Protein AF-A0AAU1VXN6-F1 (afdb_monomer_lite)

Structure (mmCIF, N/CA/C/O backbone):
data_AF-A0AAU1VXN6-F1
#
_entry.id   AF-A0AAU1VXN6-F1
#
loop_
_atom_site.group_PDB
_atom_site.id
_atom_site.type_symbol
_atom_site.label_atom_id
_atom_site.label_alt_id
_atom_s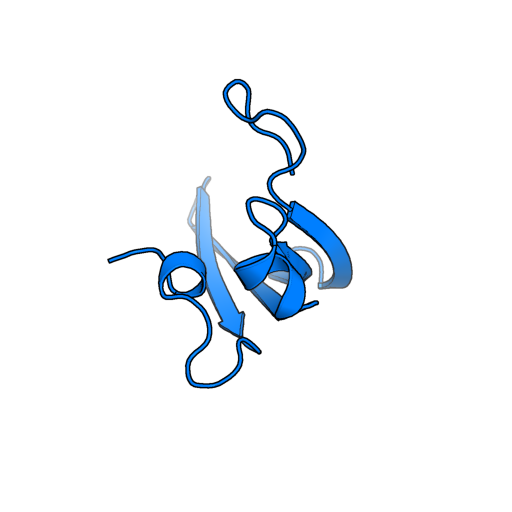ite.label_comp_id
_atom_site.label_asym_id
_atom_site.label_entity_id
_atom_site.label_seq_id
_atom_site.pdbx_PDB_ins_code
_atom_site.Cartn_x
_atom_site.Cartn_y
_atom_site.Cartn_z
_atom_site.occupancy
_atom_site.B_iso_or_equiv
_atom_site.auth_seq_id
_atom_site.auth_comp_id
_atom_site.auth_asym_id
_atom_site.auth_atom_id
_atom_site.pdbx_PDB_model_num
ATOM 1 N N . MET A 1 1 ? -4.017 7.709 -8.055 1.00 77.81 1 MET A N 1
ATOM 2 C CA . MET A 1 1 ? -3.188 8.404 -7.043 1.00 77.81 1 MET A CA 1
ATOM 3 C C . MET A 1 1 ? -2.411 9.515 -7.737 1.00 77.81 1 MET A C 1
ATOM 5 O O . MET A 1 1 ? -1.657 9.209 -8.649 1.00 77.81 1 MET A O 1
ATOM 9 N N . SER A 1 2 ? -2.629 10.786 -7.389 1.00 87.44 2 SER A N 1
ATOM 10 C CA . SER A 1 2 ? -2.015 11.957 -8.052 1.00 87.44 2 SER A CA 1
ATOM 11 C C . SER A 1 2 ? -1.382 12.897 -7.027 1.00 87.44 2 SER A C 1
ATOM 13 O O . SER A 1 2 ? -1.906 13.021 -5.922 1.00 87.44 2 SER A O 1
ATOM 15 N N . ALA A 1 3 ? -0.300 13.584 -7.399 1.00 86.38 3 ALA A N 1
ATOM 16 C CA . ALA A 1 3 ? 0.372 14.572 -6.555 1.00 86.38 3 ALA A CA 1
ATOM 17 C C . ALA A 1 3 ? 0.527 15.911 -7.305 1.00 86.38 3 ALA A C 1
ATOM 19 O O . ALA A 1 3 ? 0.765 15.878 -8.511 1.00 86.38 3 ALA A O 1
ATOM 20 N N . PRO A 1 4 ? 0.449 17.079 -6.630 1.00 90.75 4 PRO A N 1
ATOM 21 C CA . PRO A 1 4 ? 0.501 18.394 -7.286 1.00 90.75 4 PRO A CA 1
ATOM 22 C C . PRO A 1 4 ? 1.748 18.665 -8.143 1.00 90.75 4 PRO A C 1
ATOM 24 O O . PRO A 1 4 ? 1.685 19.473 -9.061 1.00 90.75 4 PRO A O 1
ATOM 27 N N . GLY A 1 5 ? 2.875 18.010 -7.846 1.00 88.75 5 GLY A N 1
ATOM 28 C CA . GLY A 1 5 ? 4.127 18.145 -8.602 1.00 88.75 5 GLY A CA 1
ATOM 29 C C . GLY A 1 5 ? 4.369 17.052 -9.646 1.00 88.75 5 GLY A C 1
ATOM 30 O O . GLY A 1 5 ? 5.411 17.065 -10.294 1.00 88.75 5 GLY A O 1
ATOM 31 N N . ALA A 1 6 ? 3.457 16.089 -9.793 1.00 87.81 6 ALA A N 1
ATOM 32 C CA . ALA A 1 6 ? 3.624 14.993 -10.738 1.00 87.81 6 ALA A CA 1
ATOM 33 C C . ALA A 1 6 ? 3.022 15.361 -12.109 1.00 87.81 6 ALA A C 1
ATOM 35 O O . ALA A 1 6 ? 1.931 15.932 -12.158 1.00 87.81 6 ALA A O 1
ATOM 36 N N . PRO A 1 7 ? 3.670 14.989 -13.230 1.00 88.94 7 PRO A N 1
ATOM 37 C CA . PRO A 1 7 ? 3.138 15.230 -14.576 1.00 88.94 7 PRO A CA 1
ATOM 38 C C . PRO A 1 7 ? 1.874 14.405 -14.884 1.00 88.94 7 PRO A C 1
ATOM 40 O O . PRO A 1 7 ? 1.200 14.650 -15.880 1.00 88.94 7 PRO A O 1
ATOM 43 N N . GLY A 1 8 ? 1.546 13.428 -14.034 1.00 90.56 8 GLY A N 1
ATOM 44 C CA . GLY A 1 8 ? 0.376 12.570 -14.149 1.00 90.56 8 GLY A CA 1
ATOM 45 C C . GLY A 1 8 ? 0.150 11.744 -12.877 1.00 90.56 8 GLY A C 1
ATOM 46 O O . GLY A 1 8 ? 0.763 12.011 -11.838 1.00 90.56 8 GLY A O 1
ATOM 47 N N . PRO A 1 9 ? -0.744 10.743 -12.925 1.00 93.12 9 PRO A N 1
ATOM 48 C CA . PRO A 1 9 ? -0.928 9.804 -11.827 1.00 93.12 9 PRO A CA 1
ATOM 49 C C . PRO A 1 9 ? 0.380 9.076 -11.495 1.00 93.12 9 PRO A C 1
ATOM 51 O O . PRO A 1 9 ? 1.068 8.595 -12.386 1.00 93.12 9 PRO A O 1
ATOM 54 N N . LEU A 1 10 ? 0.695 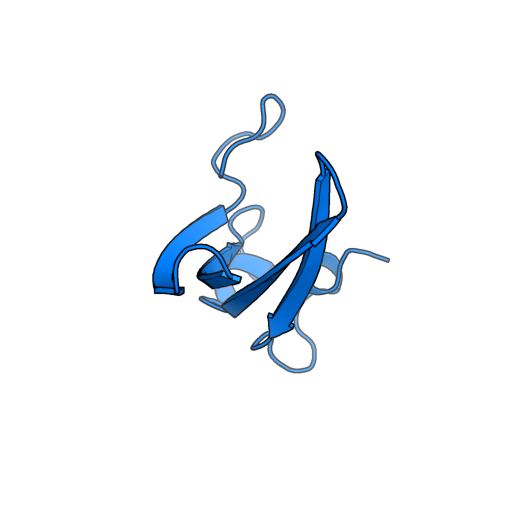8.959 -10.207 1.00 91.75 10 LEU A N 1
ATOM 55 C CA . LEU A 1 10 ? 1.843 8.185 -9.716 1.00 91.75 10 LEU A CA 1
ATOM 56 C C . LEU A 1 10 ? 1.513 6.699 -9.568 1.00 91.75 10 LEU A C 1
ATOM 58 O O . LEU A 1 10 ? 2.404 5.859 -9.500 1.00 91.75 10 LEU A O 1
ATOM 62 N N . GLY A 1 11 ? 0.227 6.370 -9.539 1.00 93.75 11 GLY A N 1
ATOM 63 C CA . GLY A 1 11 ? -0.219 4.996 -9.571 1.00 93.75 11 GLY A CA 1
ATOM 64 C C . GLY A 1 11 ? -1.724 4.858 -9.727 1.00 93.75 11 GLY A C 1
ATOM 65 O O . GLY A 1 11 ? -2.497 5.809 -9.520 1.00 93.75 11 GLY A O 1
ATOM 66 N N . GLU A 1 12 ? -2.123 3.639 -10.044 1.00 95.75 12 GLU A N 1
ATOM 67 C CA . GLU A 1 12 ? -3.505 3.188 -10.161 1.00 95.75 12 GLU A CA 1
ATOM 68 C C . GLU A 1 12 ? -3.713 1.881 -9.393 1.00 95.75 12 GLU A C 1
ATOM 70 O O . GLU A 1 12 ? -2.760 1.224 -8.979 1.00 95.75 12 GLU A O 1
ATOM 75 N N . GLY A 1 13 ? -4.971 1.529 -9.152 1.00 94.94 13 GLY A N 1
ATOM 76 C CA . GLY A 1 13 ? -5.309 0.389 -8.317 1.00 94.94 13 GLY A CA 1
ATOM 77 C C . GLY A 1 13 ? -6.804 0.261 -8.086 1.00 94.94 13 GLY A C 1
ATOM 78 O O . GLY A 1 13 ? -7.581 1.172 -8.382 1.00 94.94 13 GLY A O 1
ATOM 79 N N . GLN A 1 14 ? -7.203 -0.888 -7.557 1.00 97.12 14 GLN A N 1
ATOM 80 C CA . GLN A 1 14 ? -8.586 -1.221 -7.233 1.00 97.12 14 GLN A CA 1
ATOM 81 C C . GLN A 1 14 ? -8.650 -1.867 -5.851 1.00 97.12 14 GLN A C 1
ATOM 83 O O . GLN A 1 14 ? -7.706 -2.531 -5.423 1.00 97.12 14 GLN A O 1
ATOM 88 N N . ASN A 1 15 ? -9.779 -1.706 -5.160 1.00 97.19 15 ASN A N 1
ATOM 89 C CA . ASN A 1 15 ? -10.038 -2.448 -3.930 1.00 97.19 15 ASN A CA 1
ATOM 90 C C . ASN A 1 15 ? -10.335 -3.909 -4.286 1.00 97.19 15 ASN A C 1
ATOM 92 O O . ASN A 1 15 ? -11.270 -4.182 -5.036 1.00 97.19 15 ASN A O 1
ATOM 96 N N . LEU A 1 16 ? -9.541 -4.828 -3.745 1.00 97.25 16 LEU A N 1
ATOM 97 C CA . LEU A 1 16 ? -9.671 -6.271 -3.950 1.00 97.25 16 LEU A CA 1
ATOM 98 C C . LEU A 1 16 ? -10.510 -6.925 -2.845 1.00 97.25 16 LEU A C 1
ATOM 100 O O . LEU A 1 16 ? -11.262 -7.855 -3.115 1.00 97.25 16 LEU A O 1
ATOM 104 N N . ASP A 1 17 ? -10.386 -6.431 -1.610 1.00 98.00 17 ASP A N 1
ATOM 105 C CA . ASP A 1 17 ? -11.181 -6.860 -0.456 1.00 98.00 17 ASP A CA 1
ATOM 106 C C . ASP A 1 17 ? -11.378 -5.692 0.521 1.00 98.00 17 ASP A C 1
ATOM 108 O O . ASP A 1 17 ? -10.457 -4.904 0.752 1.00 98.00 17 ASP A O 1
ATOM 112 N N . VAL A 1 18 ? -12.574 -5.579 1.100 1.00 97.88 18 VAL A N 1
ATOM 113 C CA . VAL A 1 18 ? -12.957 -4.498 2.021 1.00 97.88 18 VAL A CA 1
ATOM 114 C C . VAL A 1 18 ? -13.602 -5.103 3.269 1.00 97.88 18 VAL A C 1
ATOM 116 O O . VAL A 1 18 ? -14.813 -5.301 3.341 1.00 97.88 18 VAL A O 1
ATOM 119 N N . GLY A 1 19 ? -12.777 -5.374 4.280 1.00 96.44 19 GLY A N 1
ATOM 120 C CA . GLY A 1 19 ? -13.183 -5.907 5.582 1.00 96.44 19 GLY A CA 1
ATOM 121 C C . GLY A 1 19 ? -13.398 -4.798 6.612 1.00 96.44 19 GLY A C 1
ATOM 122 O O . GLY A 1 19 ? -12.630 -4.670 7.570 1.00 96.44 19 GLY A O 1
ATOM 123 N N . THR A 1 20 ? -14.410 -3.952 6.412 1.00 91.25 20 THR A N 1
ATOM 124 C CA . THR A 1 20 ? -14.677 -2.789 7.277 1.00 91.25 20 THR A CA 1
ATOM 125 C C . THR A 1 20 ? -14.915 -3.192 8.746 1.00 91.25 20 THR A C 1
ATOM 127 O O . THR A 1 20 ? -15.653 -4.144 8.993 1.00 91.25 20 THR A O 1
ATOM 130 N N . PRO A 1 21 ? -14.365 -2.466 9.748 1.00 92.25 21 PRO A N 1
ATOM 131 C CA . PRO A 1 21 ? -13.449 -1.319 9.659 1.00 92.25 21 PRO A CA 1
ATOM 132 C C . PRO A 1 21 ? -11.962 -1.700 9.804 1.00 92.25 21 PRO A C 1
ATOM 134 O O . PRO A 1 21 ? -11.142 -0.835 10.093 1.00 92.25 21 PRO A O 1
ATOM 137 N N . ARG A 1 22 ? -11.611 -2.988 9.702 1.00 97.12 22 ARG A N 1
ATOM 138 C CA . ARG A 1 22 ? -10.314 -3.513 10.165 1.00 97.12 22 ARG A CA 1
ATOM 139 C C . ARG A 1 22 ? -9.331 -3.848 9.053 1.00 97.12 22 ARG A C 1
ATOM 141 O O . ARG A 1 22 ? -8.146 -3.993 9.340 1.00 97.12 22 ARG A O 1
ATOM 148 N N . ARG A 1 23 ? -9.800 -3.991 7.814 1.00 97.94 23 ARG A N 1
ATOM 149 C CA . ARG A 1 23 ? -8.971 -4.472 6.710 1.00 97.94 23 ARG A CA 1
ATOM 150 C C . ARG A 1 23 ? -9.353 -3.853 5.374 1.00 97.94 23 ARG A C 1
ATOM 152 O O . ARG A 1 23 ? -10.535 -3.742 5.049 1.00 97.94 23 ARG A O 1
ATOM 159 N N . LEU A 1 24 ? -8.340 -3.533 4.579 1.00 98.12 24 LEU A N 1
ATOM 160 C CA . LEU A 1 24 ? -8.469 -3.170 3.172 1.00 98.12 24 LEU A CA 1
ATOM 161 C C . LEU A 1 24 ? -7.340 -3.840 2.387 1.00 98.12 24 LEU A C 1
ATOM 163 O O . LEU A 1 24 ? -6.183 -3.777 2.789 1.00 98.12 24 LEU A O 1
ATOM 167 N N . VAL A 1 25 ? -7.666 -4.469 1.262 1.00 98.12 25 VAL A N 1
ATOM 168 C CA . VAL A 1 25 ? -6.679 -4.994 0.313 1.00 98.12 25 VAL A CA 1
ATOM 169 C C . VAL A 1 25 ? -6.874 -4.293 -1.018 1.00 98.12 25 VAL A C 1
ATOM 171 O O . VAL A 1 25 ? -7.999 -4.209 -1.513 1.00 98.12 25 VAL A O 1
ATOM 174 N N . GLN A 1 26 ? -5.788 -3.805 -1.605 1.00 97.50 26 GLN A N 1
ATOM 175 C CA . GLN A 1 26 ? -5.803 -3.093 -2.879 1.00 97.50 26 GLN A CA 1
ATOM 176 C C . GLN A 1 26 ? -4.744 -3.645 -3.826 1.00 97.50 26 GLN A C 1
ATOM 178 O O . GLN A 1 26 ? -3.706 -4.143 -3.387 1.00 97.50 26 GLN A O 1
ATOM 183 N N . SER A 1 27 ? -5.000 -3.530 -5.126 1.00 96.44 27 SER A N 1
ATOM 184 C CA . SER A 1 27 ? -3.937 -3.594 -6.123 1.00 96.44 27 SER A CA 1
ATOM 185 C C . SER A 1 27 ? -3.228 -2.243 -6.229 1.00 96.44 27 SER A C 1
ATOM 187 O O . SER A 1 27 ? -3.830 -1.197 -5.983 1.00 96.44 27 SER A O 1
ATOM 189 N N . MET A 1 28 ? -1.957 -2.275 -6.614 1.00 94.62 28 MET A N 1
ATOM 190 C CA . MET A 1 28 ? -1.127 -1.100 -6.861 1.00 94.62 28 MET A CA 1
ATOM 191 C C . MET A 1 28 ? -0.299 -1.316 -8.126 1.00 94.62 28 MET A C 1
ATOM 193 O O . MET A 1 28 ? 0.507 -2.243 -8.189 1.00 94.62 28 MET A O 1
ATOM 197 N N . VAL A 1 29 ? -0.472 -0.443 -9.113 1.00 94.12 29 VAL A N 1
ATOM 198 C CA . VAL A 1 29 ? 0.422 -0.304 -10.267 1.00 94.12 29 VAL A CA 1
ATOM 199 C C . VAL A 1 29 ? 1.101 1.055 -10.151 1.00 94.12 29 VAL A C 1
ATOM 201 O O . VAL A 1 29 ? 0.427 2.088 -10.118 1.00 94.12 29 VAL A O 1
ATOM 204 N N . ALA A 1 30 ? 2.429 1.055 -10.074 1.00 92.56 30 ALA A N 1
ATOM 205 C CA . ALA A 1 30 ? 3.234 2.269 -10.115 1.00 92.56 30 ALA A CA 1
ATOM 206 C C . ALA A 1 30 ? 3.295 2.817 -11.548 1.00 92.56 30 ALA A C 1
ATOM 208 O O . ALA A 1 30 ? 3.439 2.057 -12.502 1.00 92.56 30 ALA A O 1
ATOM 209 N N . LEU A 1 31 ? 3.169 4.135 -11.708 1.00 93.06 31 LEU A N 1
ATOM 210 C CA . LEU A 1 31 ? 3.060 4.784 -13.023 1.00 93.06 31 LEU A CA 1
ATOM 211 C C . LEU A 1 31 ? 4.092 5.901 -13.248 1.00 93.06 31 LEU A C 1
ATOM 213 O O . LEU A 1 31 ? 3.998 6.626 -14.235 1.00 93.06 31 LEU A O 1
ATOM 217 N N . TRP A 1 32 ? 5.065 6.077 -12.349 1.00 88.69 32 TRP A N 1
ATOM 218 C CA . TRP A 1 32 ? 5.989 7.216 -12.418 1.00 88.69 32 TRP A CA 1
ATOM 219 C C . TRP A 1 32 ? 7.127 7.057 -13.437 1.00 88.69 32 TRP A C 1
ATOM 221 O O . TRP A 1 32 ? 7.705 8.066 -13.837 1.00 88.69 32 TRP A O 1
ATOM 231 N N . ASN A 1 33 ? 7.445 5.835 -13.875 1.00 89.00 33 ASN A N 1
ATOM 232 C CA . ASN A 1 33 ? 8.322 5.563 -15.019 1.00 89.00 33 ASN A CA 1
ATOM 233 C C . ASN A 1 33 ? 7.957 4.219 -15.687 1.00 89.00 33 ASN A C 1
ATOM 235 O O . ASN A 1 33 ? 7.165 3.446 -15.144 1.00 89.00 33 ASN A O 1
ATOM 239 N N . ASP A 1 34 ? 8.517 3.950 -16.870 1.00 89.88 34 ASP A N 1
ATOM 240 C CA . ASP A 1 34 ? 8.189 2.750 -17.655 1.00 89.88 34 ASP A CA 1
ATOM 241 C C . ASP A 1 34 ? 8.711 1.446 -17.029 1.00 89.88 34 ASP A C 1
ATOM 243 O O . ASP A 1 34 ? 8.064 0.406 -17.159 1.00 89.88 34 ASP A O 1
ATOM 247 N N . GLU A 1 35 ? 9.841 1.497 -16.321 1.00 87.62 35 GLU A N 1
ATOM 248 C CA . GLU A 1 35 ? 10.450 0.337 -15.664 1.00 87.62 35 GLU A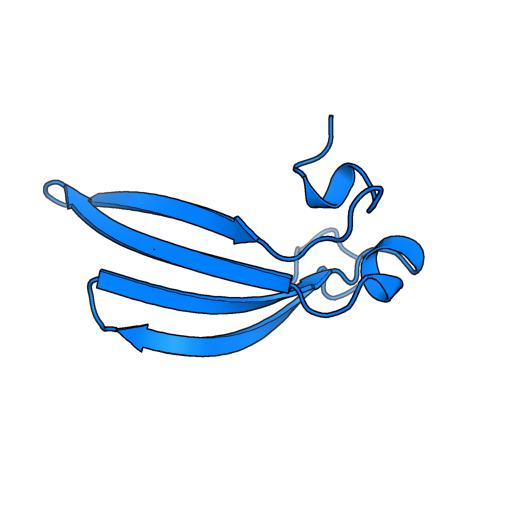 CA 1
ATOM 249 C C . GLU A 1 35 ? 9.564 -0.170 -14.522 1.00 87.62 35 GLU A C 1
ATOM 251 O O . GLU A 1 35 ? 9.085 -1.304 -14.576 1.00 87.62 35 GLU A O 1
ATOM 256 N N . VAL A 1 36 ? 9.217 0.688 -13.556 1.00 88.38 36 VAL A N 1
ATOM 257 C CA . VAL A 1 36 ? 8.327 0.305 -12.448 1.00 88.38 36 VAL A CA 1
ATOM 258 C C . VAL A 1 36 ? 6.916 -0.027 -12.923 1.00 88.38 36 VAL A C 1
ATOM 260 O O . VAL A 1 36 ? 6.239 -0.860 -12.323 1.00 88.38 36 VAL A O 1
ATOM 263 N N . ARG A 1 37 ? 6.463 0.580 -14.025 1.00 90.94 37 ARG A N 1
ATOM 264 C CA . ARG A 1 37 ? 5.167 0.254 -14.624 1.00 90.94 37 ARG A CA 1
ATOM 265 C C . ARG A 1 37 ? 5.157 -1.160 -15.198 1.00 90.94 37 ARG A C 1
ATOM 267 O O . ARG A 1 37 ? 4.123 -1.827 -15.142 1.00 90.94 37 ARG A O 1
ATOM 274 N N . SER A 1 38 ? 6.286 -1.625 -15.733 1.00 90.12 38 SER A N 1
ATOM 275 C CA . SER A 1 38 ? 6.423 -2.970 -16.305 1.00 90.12 38 SER A CA 1
ATOM 276 C C . SER A 1 38 ? 6.370 -4.095 -15.260 1.00 90.12 38 SER A C 1
ATOM 278 O O . SER A 1 38 ? 6.062 -5.242 -15.603 1.00 90.12 38 SER A O 1
ATOM 280 N N . GLU A 1 39 ? 6.569 -3.771 -13.977 1.00 91.06 39 GLU A N 1
ATOM 281 C CA . GLU A 1 39 ? 6.359 -4.723 -12.879 1.00 91.06 39 GLU A CA 1
ATOM 282 C C . GLU A 1 39 ? 4.897 -5.157 -12.755 1.00 91.06 39 GLU A C 1
ATOM 284 O O . GLU A 1 39 ? 4.606 -6.294 -12.378 1.00 91.06 39 GLU A O 1
ATOM 289 N N . GLY A 1 40 ? 3.971 -4.294 -13.177 1.00 91.00 40 GLY A N 1
ATOM 290 C CA . GLY A 1 40 ? 2.547 -4.584 -13.160 1.00 91.00 40 GLY A CA 1
ATOM 291 C C . GLY A 1 40 ? 1.937 -4.499 -11.755 1.00 91.00 40 GLY A C 1
ATOM 292 O O . GLY A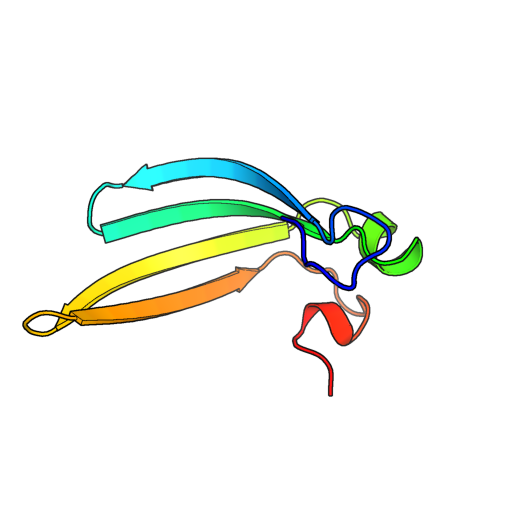 1 40 ? 2.463 -3.814 -10.875 1.00 91.00 40 GLY A O 1
ATOM 293 N N . PRO A 1 41 ? 0.762 -5.120 -11.544 1.00 93.88 41 PRO A N 1
ATOM 294 C CA . PRO A 1 41 ? 0.016 -4.963 -10.307 1.00 93.88 41 PRO A CA 1
ATOM 295 C C . PRO A 1 41 ? 0.655 -5.744 -9.159 1.00 93.88 41 PRO A C 1
ATOM 297 O O . PRO A 1 41 ? 0.841 -6.956 -9.221 1.00 93.88 41 PRO A O 1
ATOM 300 N N . THR A 1 42 ? 0.886 -5.034 -8.067 1.00 94.06 42 THR A N 1
ATOM 301 C CA . THR A 1 42 ? 1.287 -5.563 -6.761 1.00 94.06 42 THR A CA 1
ATOM 302 C C . THR A 1 42 ? 0.132 -5.423 -5.773 1.00 94.06 42 THR A C 1
ATOM 304 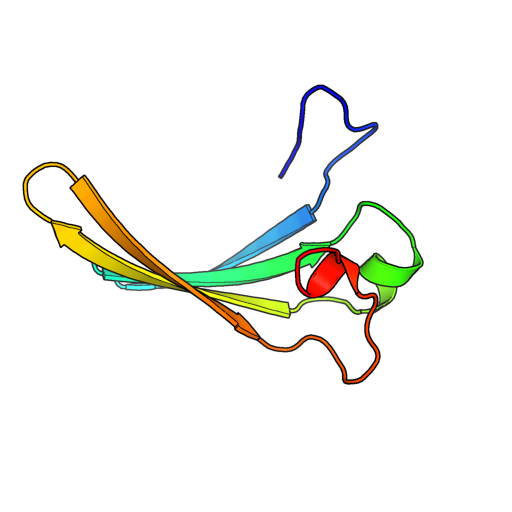O O . THR A 1 42 ? -0.909 -4.845 -6.105 1.00 94.06 42 THR A O 1
ATOM 307 N N . ARG A 1 43 ? 0.276 -5.966 -4.562 1.00 95.62 43 ARG A N 1
ATOM 308 C CA . ARG A 1 43 ? -0.776 -5.941 -3.545 1.00 95.62 43 ARG A CA 1
ATOM 309 C C . ARG A 1 43 ? -0.351 -5.124 -2.336 1.00 95.62 43 ARG A C 1
ATOM 311 O O . ARG A 1 43 ? 0.722 -5.333 -1.782 1.00 95.62 43 ARG A O 1
ATOM 318 N N . VAL A 1 44 ? -1.251 -4.260 -1.880 1.00 96.50 44 VAL A N 1
ATOM 319 C CA . VAL A 1 44 ? -1.119 -3.536 -0.615 1.00 96.50 44 VAL A CA 1
ATOM 320 C C . VAL A 1 44 ? -2.226 -3.991 0.327 1.00 96.50 44 VAL A C 1
ATOM 322 O O . VAL A 1 44 ? -3.413 -3.882 0.011 1.00 96.50 44 VAL A O 1
ATOM 325 N N . THR A 1 45 ? -1.835 -4.524 1.480 1.00 97.81 45 THR A N 1
ATOM 326 C CA . THR A 1 45 ? -2.739 -4.909 2.564 1.00 97.81 45 THR A CA 1
ATOM 327 C C . THR A 1 45 ? -2.611 -3.912 3.706 1.00 97.81 45 THR A C 1
ATOM 329 O O . THR A 1 45 ? -1.514 -3.668 4.206 1.00 97.81 45 THR A O 1
ATOM 332 N N . TRP A 1 46 ? -3.748 -3.373 4.128 1.00 98.00 46 TRP A N 1
ATOM 333 C CA . TRP A 1 46 ? -3.888 -2.468 5.258 1.00 98.00 46 TRP A CA 1
ATOM 334 C C . TRP A 1 46 ? -4.609 -3.191 6.390 1.00 98.00 46 TRP A C 1
ATOM 336 O O . TRP A 1 46 ? -5.755 -3.623 6.223 1.00 98.00 46 TRP A O 1
ATOM 346 N N . GLU A 1 47 ? -3.963 -3.283 7.544 1.00 98.44 47 GLU A N 1
ATOM 347 C CA . GLU A 1 47 ? -4.583 -3.719 8.793 1.00 98.44 47 GLU A CA 1
ATOM 348 C C . GLU A 1 47 ? -4.747 -2.510 9.711 1.00 98.44 47 GLU A C 1
ATOM 350 O O . GLU A 1 47 ? -3.806 -1.739 9.916 1.00 98.44 47 GLU A O 1
ATOM 355 N N . ILE A 1 48 ? -5.965 -2.325 10.221 1.00 98.31 48 ILE A N 1
ATOM 356 C CA . ILE A 1 48 ? -6.387 -1.101 10.904 1.00 98.31 48 ILE A CA 1
ATOM 357 C C . ILE A 1 48 ? -6.777 -1.428 12.346 1.00 98.31 48 ILE A C 1
ATOM 359 O O . ILE A 1 48 ? -7.803 -2.062 12.622 1.00 98.31 48 ILE A O 1
ATOM 363 N N . GLU A 1 49 ? -5.967 -0.945 13.284 1.00 98.12 49 GLU A N 1
ATOM 364 C CA . GLU A 1 49 ? -6.173 -1.092 14.723 1.00 98.12 49 GLU A CA 1
ATOM 365 C C . GLU A 1 49 ? -6.503 0.280 15.337 1.00 98.12 49 GLU A C 1
ATOM 367 O O . GLU A 1 49 ? -5.651 1.165 15.329 1.00 98.12 49 GLU A O 1
ATOM 372 N N . PRO A 1 50 ? -7.716 0.510 15.874 1.00 97.25 50 PRO A N 1
ATOM 373 C CA . PRO A 1 50 ? -8.035 1.736 16.596 1.00 97.25 50 PRO A CA 1
ATOM 374 C C . PRO A 1 50 ? -7.149 1.905 17.832 1.00 97.25 50 PRO A C 1
ATOM 376 O O . PRO A 1 50 ? -6.954 0.960 18.598 1.00 97.25 50 PRO A O 1
ATOM 379 N N . VAL A 1 51 ? -6.669 3.125 18.047 1.00 97.56 51 VAL A N 1
ATOM 380 C CA . VAL A 1 51 ? -5.856 3.531 19.195 1.00 97.56 51 VAL A CA 1
ATOM 381 C C . VAL A 1 51 ? -6.405 4.864 19.702 1.00 97.56 51 VAL A C 1
ATOM 383 O O . VAL A 1 51 ? -6.021 5.931 19.226 1.00 97.56 51 VAL A O 1
ATOM 386 N N . GLY A 1 52 ? -7.345 4.806 20.650 1.00 96.00 52 GLY A N 1
ATOM 387 C CA . GLY A 1 52 ? -8.050 5.996 21.132 1.00 96.00 52 GLY A CA 1
ATOM 388 C C . GLY A 1 52 ? -8.864 6.663 20.020 1.00 96.00 52 GLY A C 1
ATOM 389 O O . GLY A 1 52 ? -9.726 6.027 19.417 1.00 96.00 52 GLY A O 1
ATOM 390 N N . ASP A 1 53 ? -8.576 7.935 19.756 1.00 96.88 53 ASP A N 1
ATOM 391 C CA . ASP A 1 53 ? -9.124 8.742 18.656 1.00 96.88 53 ASP A CA 1
ATOM 392 C C . ASP A 1 53 ? -8.303 8.642 17.352 1.00 96.88 53 ASP A C 1
ATOM 394 O O . ASP A 1 53 ? -8.609 9.306 16.362 1.00 96.88 53 ASP A O 1
ATOM 398 N N . SER A 1 54 ? -7.281 7.784 17.335 1.00 97.12 54 SER A N 1
ATOM 399 C CA . SER A 1 54 ? -6.405 7.522 16.193 1.00 97.12 54 SER A CA 1
ATOM 400 C C . SER A 1 54 ? -6.457 6.047 15.769 1.00 97.12 54 SER A C 1
ATOM 402 O O . SER A 1 54 ? -7.245 5.251 16.289 1.00 97.12 54 SER A O 1
ATOM 404 N N . CYS A 1 55 ? -5.616 5.652 14.814 1.00 97.31 55 CYS A N 1
ATOM 405 C CA . CYS A 1 55 ? -5.398 4.245 14.498 1.00 97.31 55 CYS A CA 1
ATOM 406 C C . CYS A 1 55 ? -3.927 3.967 14.197 1.00 97.31 55 CYS A C 1
ATOM 408 O O . CYS A 1 55 ? -3.196 4.825 13.700 1.00 97.31 55 CYS A O 1
ATOM 410 N N . ARG A 1 56 ? -3.511 2.736 14.481 1.00 97.94 56 ARG A N 1
ATOM 411 C CA . ARG A 1 56 ? -2.285 2.147 13.965 1.00 97.94 56 ARG A CA 1
ATOM 412 C C . ARG A 1 56 ? -2.619 1.430 12.663 1.00 97.94 56 ARG A C 1
ATOM 414 O O . ARG A 1 56 ? -3.561 0.641 12.605 1.00 97.94 56 ARG A O 1
ATOM 421 N N . LEU A 1 57 ? -1.819 1.707 11.642 1.00 98.00 57 LEU A N 1
ATOM 422 C CA . LEU A 1 57 ? -1.866 1.011 10.367 1.00 98.00 57 LEU A CA 1
ATOM 423 C C . LEU A 1 57 ? -0.645 0.104 10.260 1.00 98.00 57 LEU A C 1
ATOM 425 O O . LEU A 1 57 ? 0.487 0.585 10.335 1.00 98.00 57 LEU A O 1
ATOM 429 N N . THR A 1 58 ? -0.877 -1.188 10.059 1.00 97.81 58 THR A N 1
ATOM 430 C CA . THR A 1 58 ? 0.155 -2.083 9.531 1.00 97.81 58 THR A CA 1
ATOM 431 C C . THR A 1 58 ? -0.064 -2.173 8.029 1.00 97.81 58 THR A C 1
ATOM 433 O O . THR A 1 58 ? -1.125 -2.599 7.573 1.00 97.81 58 THR A O 1
ATOM 436 N N . VAL A 1 59 ? 0.927 -1.719 7.264 1.00 96.75 59 VAL A N 1
ATOM 437 C CA . VAL A 1 59 ? 0.884 -1.718 5.801 1.00 96.75 59 VAL A CA 1
ATOM 438 C C . VAL A 1 59 ? 1.867 -2.760 5.301 1.00 96.75 59 VAL A C 1
ATOM 440 O O . VAL A 1 59 ? 3.057 -2.679 5.595 1.00 96.75 59 VAL A O 1
ATOM 443 N N . THR A 1 60 ? 1.362 -3.734 4.554 1.00 95.25 60 THR A N 1
ATOM 444 C CA . THR A 1 60 ? 2.182 -4.751 3.891 1.00 95.25 60 THR A CA 1
ATOM 445 C C . THR A 1 60 ? 2.054 -4.572 2.389 1.00 95.25 60 THR A C 1
ATOM 447 O O . THR A 1 60 ? 0.949 -4.660 1.854 1.00 95.25 60 THR A O 1
ATOM 450 N N . HIS A 1 61 ? 3.173 -4.327 1.711 1.00 92.94 61 HIS A N 1
ATOM 451 C CA . HIS A 1 61 ? 3.255 -4.293 0.253 1.00 92.94 61 HIS A CA 1
ATOM 452 C C . HIS A 1 61 ? 3.976 -5.554 -0.217 1.00 92.94 61 HIS A C 1
ATOM 454 O O . HIS A 1 61 ? 5.147 -5.755 0.090 1.00 92.94 61 HIS A O 1
ATOM 460 N N . ASP A 1 62 ? 3.253 -6.431 -0.908 1.00 90.62 62 ASP A N 1
ATOM 461 C CA . ASP A 1 62 ? 3.760 -7.717 -1.378 1.00 90.62 62 ASP A CA 1
ATOM 462 C C . ASP A 1 62 ? 3.473 -7.936 -2.869 1.00 90.62 62 ASP A C 1
ATOM 464 O O . ASP A 1 62 ? 2.608 -7.291 -3.469 1.00 90.62 62 ASP A O 1
ATOM 468 N N . GLY A 1 63 ? 4.259 -8.816 -3.491 1.00 85.00 63 GLY A N 1
ATOM 469 C CA . GLY A 1 63 ? 4.160 -9.113 -4.918 1.00 85.00 63 GLY A CA 1
ATOM 470 C C . GLY A 1 63 ? 5.116 -8.392 -5.884 1.00 85.00 63 GLY A C 1
ATOM 471 O O . GLY A 1 63 ? 5.088 -8.794 -7.047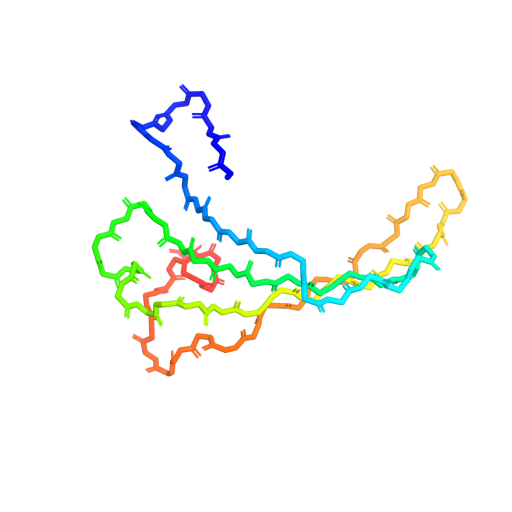 1.00 85.00 63 GLY A O 1
ATOM 472 N N . PRO A 1 64 ? 5.973 -7.410 -5.507 1.00 86.69 64 PRO A N 1
ATOM 473 C CA . PRO A 1 64 ? 7.092 -7.035 -6.374 1.00 86.69 64 PRO A CA 1
ATOM 474 C C . PRO A 1 64 ? 7.977 -8.252 -6.679 1.00 86.69 64 PRO A C 1
ATOM 476 O O . PRO A 1 64 ? 8.212 -9.087 -5.798 1.00 86.69 64 PRO A O 1
ATOM 479 N N . ARG A 1 65 ? 8.460 -8.369 -7.921 1.00 83.19 65 ARG A N 1
ATOM 480 C CA . ARG A 1 65 ? 9.382 -9.443 -8.318 1.00 83.19 65 ARG A CA 1
ATOM 481 C C . ARG A 1 65 ? 10.739 -9.260 -7.650 1.00 83.19 65 ARG A C 1
ATOM 483 O O . ARG A 1 65 ? 11.150 -8.141 -7.374 1.00 83.19 65 ARG A O 1
ATOM 490 N N . GLU A 1 66 ? 11.462 -10.356 -7.443 1.00 80.88 66 GLU A N 1
ATOM 491 C CA . GLU A 1 66 ? 12.865 -10.267 -7.035 1.00 80.88 66 GLU A CA 1
ATOM 492 C C . GLU A 1 66 ? 13.660 -9.470 -8.083 1.00 80.88 66 GLU A C 1
ATOM 494 O O . GLU A 1 66 ? 13.605 -9.783 -9.273 1.00 80.88 66 GLU A O 1
ATOM 499 N N . GLY A 1 67 ? 14.360 -8.425 -7.636 1.00 81.50 67 GLY A N 1
ATOM 500 C CA . GLY A 1 67 ? 15.091 -7.507 -8.512 1.00 81.50 67 GLY A CA 1
ATOM 501 C C . GLY A 1 67 ? 14.248 -6.394 -9.145 1.00 81.50 67 GLY A C 1
ATOM 502 O O . GLY A 1 67 ? 14.763 -5.699 -10.016 1.00 81.50 67 GLY A O 1
ATOM 503 N N . ALA A 1 68 ? 12.990 -6.210 -8.726 1.00 85.25 68 ALA A N 1
ATOM 504 C CA . ALA A 1 68 ? 12.213 -5.026 -9.088 1.00 85.25 68 ALA A CA 1
ATOM 505 C C . ALA A 1 68 ? 12.923 -3.738 -8.618 1.00 85.25 68 ALA A C 1
ATOM 507 O O . ALA A 1 68 ? 13.718 -3.771 -7.677 1.00 85.25 68 ALA A O 1
ATOM 508 N N . GLY A 1 69 ? 12.624 -2.604 -9.260 1.00 83.44 69 GLY A N 1
ATOM 509 C CA . GLY A 1 69 ? 13.254 -1.319 -8.932 1.00 83.44 69 GLY A CA 1
ATOM 510 C C . GLY A 1 69 ? 13.182 -0.982 -7.436 1.00 83.44 69 GLY A C 1
ATOM 511 O O . GLY A 1 69 ? 12.131 -1.133 -6.808 1.00 83.44 69 GLY A O 1
ATOM 512 N N . GLU A 1 70 ? 14.297 -0.518 -6.861 1.00 84.44 70 GLU A N 1
ATOM 513 C CA . GLU A 1 70 ? 14.439 -0.179 -5.430 1.00 84.44 70 GLU A CA 1
ATOM 514 C C . GLU A 1 70 ? 13.373 0.827 -4.952 1.00 84.44 70 GLU A C 1
ATOM 516 O O . GLU A 1 70 ? 12.967 0.832 -3.786 1.00 84.44 70 GLU A O 1
ATOM 521 N N . GLU A 1 71 ? 12.851 1.657 -5.855 1.00 83.69 71 GLU A N 1
ATOM 522 C CA . GLU A 1 71 ? 11.783 2.612 -5.564 1.00 83.69 71 GLU A CA 1
ATOM 523 C C . GLU A 1 71 ? 10.471 1.928 -5.153 1.00 83.69 71 GLU A C 1
ATOM 525 O O . GLU A 1 71 ? 9.693 2.502 -4.391 1.00 83.69 71 GLU A O 1
ATOM 530 N N . LEU A 1 72 ? 10.231 0.689 -5.597 1.00 83.94 72 LEU A N 1
ATOM 531 C CA . LEU A 1 72 ? 9.069 -0.109 -5.189 1.00 83.94 72 LEU A CA 1
ATOM 532 C C . LEU A 1 72 ? 9.201 -0.668 -3.768 1.00 83.94 72 LEU A C 1
ATOM 534 O O . LEU A 1 72 ? 8.194 -1.042 -3.170 1.00 83.94 72 LEU A O 1
ATOM 538 N N . TYR A 1 73 ? 10.413 -0.672 -3.212 1.00 82.56 73 TYR A N 1
ATOM 539 C CA . TYR A 1 73 ? 10.702 -1.079 -1.834 1.00 82.56 73 TYR A CA 1
ATOM 540 C C . TYR A 1 73 ? 10.848 0.112 -0.875 1.00 82.56 73 TYR A C 1
ATOM 542 O O . TYR A 1 73 ? 11.210 -0.069 0.288 1.00 82.56 73 TYR A O 1
ATOM 550 N N . GLY A 1 74 ? 10.537 1.326 -1.339 1.00 75.31 74 GLY A N 1
ATOM 551 C CA . GLY A 1 74 ? 10.550 2.543 -0.527 1.00 75.31 74 GLY A CA 1
ATOM 552 C C . GLY A 1 74 ? 11.679 3.519 -0.843 1.00 75.31 74 GLY A C 1
ATOM 553 O O . GLY A 1 74 ? 11.732 4.555 -0.188 1.00 75.31 74 GLY A O 1
ATOM 554 N N . GLY A 1 75 ? 12.521 3.229 -1.844 1.00 68.81 75 GLY A N 1
ATOM 555 C CA . GLY A 1 75 ? 13.597 4.112 -2.294 1.00 68.81 75 GLY A CA 1
ATOM 556 C C . GLY A 1 75 ? 14.691 4.263 -1.237 1.00 68.81 75 GLY A C 1
ATOM 557 O O . GLY A 1 75 ? 14.520 4.962 -0.239 1.00 68.81 75 GLY A O 1
ATOM 558 N N . ARG A 1 76 ? 15.826 3.598 -1.444 1.00 54.44 76 ARG A N 1
ATOM 559 C CA . ARG A 1 76 ? 17.017 3.813 -0.621 1.00 54.44 76 ARG A CA 1
ATOM 560 C C . ARG A 1 76 ? 17.830 5.012 -1.103 1.00 54.44 76 ARG A C 1
ATOM 562 O O . ARG A 1 76 ? 17.972 5.168 -2.333 1.00 54.44 76 ARG A O 1
#

Secondary structure (DSSP, 8-state):
-B-TTSSSBSEE--EEEEETTTEEEEEEEE-SSHHHHHT--EEEEEEEEEETTEEEEEEEEE-PPTT--GGGGT--

Foldseek 3Di:
DDDPPAPDDQWDKDWPDDPPPFKTKMWIAGDRDPQSNVQPTWMWIWGWADDPPRIDIDIDTDRRDVVRDVVSVPHD

Radius of gyration: 14.02 Å; chains: 1; bounding box: 32×29×39 Å

Sequence (76 aa):
MSAPGAPGPLGEGQNLDVGTPRRLVQSMVALWNDEVRSEGPTRVTWEIEPVGDSCRLTVTHDGPREGAGEELYGGR

pLDDT: mean 91.35, std 7.49, range [54.44, 98.44]